Protein AF-X0GP36-F1 (afdb_monomer_lite)

pLDDT: mean 74.49, std 15.13, range [40.44, 97.31]

Structure (mmCIF, N/CA/C/O backbone):
data_AF-X0GP36-F1
#
_entry.id   AF-X0GP36-F1
#
loop_
_atom_site.group_PDB
_atom_site.id
_atom_site.type_symbol
_atom_site.label_atom_id
_atom_site.label_alt_id
_atom_site.label_comp_id
_atom_site.label_asym_id
_atom_site.label_entity_id
_atom_site.label_seq_id
_atom_site.pdbx_PDB_ins_code
_atom_site.Cartn_x
_atom_site.Cartn_y
_atom_site.Cartn_z
_atom_site.occupancy
_atom_site.B_iso_or_equiv
_atom_site.auth_seq_id
_atom_site.auth_comp_id
_atom_site.auth_asym_id
_atom_site.auth_atom_id
_atom_site.pdbx_PDB_model_num
ATOM 1 N N . MET A 1 1 ? 23.476 10.645 -42.202 1.00 55.62 1 MET A N 1
ATOM 2 C CA . MET A 1 1 ? 23.508 9.250 -41.703 1.00 55.62 1 MET A CA 1
ATOM 3 C C . MET A 1 1 ? 23.408 9.195 -40.172 1.00 55.62 1 MET A C 1
ATOM 5 O O . MET A 1 1 ? 24.171 8.481 -39.547 1.00 55.62 1 MET A O 1
ATOM 9 N N . SER A 1 2 ? 22.472 9.926 -39.549 1.00 62.16 2 SER A N 1
ATOM 10 C CA . SER A 1 2 ? 22.272 9.891 -38.081 1.00 62.16 2 SER A CA 1
ATOM 11 C C . SER A 1 2 ? 20.970 9.192 -37.661 1.00 62.16 2 SER A C 1
ATOM 13 O O . SER A 1 2 ? 20.810 8.873 -36.489 1.00 62.16 2 SER A O 1
ATOM 15 N N . GLY A 1 3 ? 20.049 8.953 -38.606 1.00 68.38 3 GLY A N 1
ATOM 16 C CA . GLY A 1 3 ? 18.761 8.293 -38.358 1.00 68.38 3 GLY A CA 1
ATOM 17 C C . GLY A 1 3 ? 18.914 6.814 -38.003 1.00 68.38 3 GLY A C 1
ATOM 18 O O . GLY A 1 3 ? 18.408 6.390 -36.971 1.00 68.38 3 GLY A O 1
ATOM 19 N N . ASP A 1 4 ? 19.715 6.069 -38.771 1.00 72.62 4 ASP A N 1
ATOM 20 C CA . ASP A 1 4 ? 19.922 4.627 -38.562 1.00 72.62 4 ASP A CA 1
ATOM 21 C C . ASP A 1 4 ? 20.445 4.306 -37.152 1.00 72.62 4 ASP A C 1
ATOM 23 O O . ASP A 1 4 ? 19.988 3.368 -36.503 1.00 72.62 4 ASP A O 1
ATOM 27 N N . SER A 1 5 ? 21.366 5.118 -36.620 1.00 80.50 5 SER A N 1
ATOM 28 C CA . SER A 1 5 ? 21.908 4.917 -35.271 1.00 80.50 5 SER A CA 1
ATOM 29 C C . SER A 1 5 ? 20.867 5.150 -34.173 1.00 80.50 5 SER A C 1
ATOM 31 O O . SER A 1 5 ? 20.859 4.426 -33.179 1.00 80.50 5 SER A O 1
ATOM 33 N N . ALA A 1 6 ? 19.976 6.131 -34.342 1.00 83.44 6 ALA A N 1
ATOM 34 C CA . ALA A 1 6 ? 18.916 6.409 -33.377 1.00 83.44 6 ALA A CA 1
ATOM 35 C C . ALA A 1 6 ? 17.857 5.293 -33.359 1.00 83.44 6 ALA A C 1
ATOM 37 O O . ALA A 1 6 ? 17.437 4.866 -32.282 1.00 83.44 6 ALA A O 1
ATOM 38 N N . GLU A 1 7 ? 17.477 4.770 -34.528 1.00 83.94 7 GLU A N 1
ATOM 39 C CA . GLU A 1 7 ? 16.531 3.652 -34.638 1.00 83.94 7 GLU A CA 1
ATOM 40 C C . GLU A 1 7 ? 17.108 2.343 -34.075 1.00 83.94 7 GLU A C 1
ATOM 42 O O . GLU A 1 7 ? 16.425 1.615 -33.346 1.00 83.94 7 GLU A O 1
ATOM 47 N N . HIS A 1 8 ? 18.398 2.077 -34.306 1.00 82.69 8 HIS A N 1
ATOM 48 C CA . HIS A 1 8 ? 19.090 0.942 -33.690 1.00 82.69 8 HIS A CA 1
ATOM 49 C C . HIS A 1 8 ? 19.114 1.029 -32.157 1.00 82.69 8 HIS A C 1
ATOM 51 O O . HIS A 1 8 ? 18.837 0.037 -31.483 1.00 82.69 8 HIS A O 1
ATOM 57 N N . ILE A 1 9 ? 19.375 2.210 -31.591 1.00 84.62 9 ILE A N 1
ATOM 58 C CA . ILE A 1 9 ? 19.347 2.417 -30.134 1.00 84.62 9 ILE A CA 1
ATOM 59 C C . ILE A 1 9 ? 17.924 2.242 -29.583 1.00 84.62 9 ILE A C 1
ATOM 61 O O . ILE A 1 9 ? 17.734 1.574 -28.564 1.00 84.62 9 ILE A O 1
ATOM 65 N N . ALA A 1 10 ? 16.916 2.791 -30.263 1.00 83.56 10 ALA A N 1
ATOM 66 C CA . ALA A 1 10 ? 15.520 2.680 -29.848 1.00 83.56 10 ALA A CA 1
ATOM 67 C C . ALA A 1 10 ? 15.019 1.226 -29.867 1.00 83.56 10 ALA A C 1
ATOM 69 O O . ALA A 1 10 ? 14.384 0.782 -28.908 1.00 83.56 10 ALA A O 1
ATOM 70 N N . SER A 1 11 ? 15.344 0.463 -30.916 1.00 82.19 11 SER A N 1
ATOM 71 C CA . SER A 1 11 ? 14.971 -0.956 -31.018 1.00 82.19 11 SER A CA 1
ATOM 72 C C . SER A 1 11 ? 15.628 -1.813 -29.929 1.00 82.19 11 SER A C 1
ATOM 74 O O . SER A 1 11 ? 14.955 -2.637 -29.305 1.00 82.19 11 SER A O 1
ATOM 76 N N . ALA A 1 12 ? 16.909 -1.564 -29.629 1.00 81.19 12 ALA A N 1
ATOM 77 C CA . ALA A 1 12 ? 17.635 -2.256 -28.568 1.00 81.19 12 ALA A CA 1
ATOM 78 C C . ALA A 1 12 ? 17.060 -1.953 -27.172 1.00 81.19 12 ALA A C 1
ATOM 80 O O . ALA A 1 12 ? 16.926 -2.857 -26.344 1.00 81.19 12 ALA A O 1
ATOM 81 N N . LEU A 1 13 ? 16.666 -0.700 -26.918 1.00 83.75 13 LEU A N 1
ATOM 82 C CA . LEU A 1 13 ? 16.023 -0.297 -25.665 1.00 83.75 13 LEU A CA 1
ATOM 83 C C . LEU A 1 13 ? 14.623 -0.888 -25.518 1.00 83.75 13 LEU A C 1
ATOM 85 O O . LEU A 1 13 ? 14.265 -1.296 -24.418 1.00 83.75 13 LEU A O 1
ATOM 89 N N . SER A 1 14 ? 13.841 -0.958 -26.597 1.00 81.94 14 SER A N 1
ATOM 90 C CA . SER A 1 14 ? 12.442 -1.398 -26.540 1.00 81.94 14 SER A CA 1
ATOM 91 C C . SER A 1 14 ? 12.307 -2.816 -25.971 1.00 81.94 14 SER A C 1
ATOM 93 O O . SER A 1 14 ? 11.510 -3.049 -25.063 1.00 81.94 14 SER A O 1
ATOM 95 N N . LEU A 1 15 ? 13.162 -3.747 -26.409 1.00 78.12 15 LEU A N 1
ATOM 96 C CA . LEU A 1 15 ? 13.125 -5.138 -25.943 1.00 78.12 15 LEU A CA 1
ATOM 97 C C . LEU A 1 15 ? 13.498 -5.278 -24.457 1.00 78.12 15 LEU A C 1
ATOM 99 O O . LEU A 1 15 ? 12.818 -5.984 -23.711 1.00 78.12 15 LEU A O 1
ATOM 103 N N . GLY A 1 16 ? 14.553 -4.591 -24.009 1.00 85.25 16 GLY A N 1
ATOM 104 C CA . GLY A 1 16 ? 15.012 -4.657 -22.617 1.00 85.25 16 GLY A CA 1
ATOM 105 C C . GLY A 1 16 ? 14.129 -3.866 -21.650 1.00 85.25 16 GLY A C 1
ATOM 106 O O . GLY A 1 16 ? 13.802 -4.347 -20.565 1.00 85.25 16 GLY A O 1
ATOM 107 N N . PHE A 1 17 ? 13.702 -2.668 -22.051 1.00 89.00 17 PHE A N 1
ATOM 108 C CA . PHE A 1 17 ? 12.886 -1.774 -21.233 1.00 89.00 17 PHE A CA 1
ATOM 109 C C . PHE A 1 17 ? 11.507 -2.366 -20.962 1.00 89.00 17 PHE A C 1
ATOM 111 O O . PHE A 1 17 ? 11.083 -2.412 -19.810 1.00 89.00 17 PHE A O 1
ATOM 118 N N . SER A 1 18 ? 10.824 -2.878 -21.990 1.00 89.38 18 SER A N 1
ATOM 119 C CA . SER A 1 18 ? 9.495 -3.461 -21.808 1.00 89.38 18 SER A CA 1
ATOM 120 C C . SER A 1 18 ? 9.535 -4.677 -20.884 1.00 89.38 18 SER A C 1
ATOM 122 O O . SER A 1 18 ? 8.718 -4.767 -19.969 1.00 89.38 18 SER A O 1
ATOM 124 N N . MET A 1 19 ? 10.507 -5.578 -21.057 1.00 91.75 19 MET A N 1
ATOM 125 C CA . MET A 1 19 ? 10.674 -6.720 -20.149 1.00 91.75 19 MET A CA 1
ATOM 126 C C . MET A 1 19 ? 11.053 -6.288 -18.730 1.00 91.75 19 MET A C 1
ATOM 128 O O . MET A 1 19 ? 10.530 -6.846 -17.766 1.00 91.75 19 MET A O 1
ATOM 132 N N . GLY A 1 20 ? 11.891 -5.258 -18.588 1.00 94.12 20 GLY A N 1
ATOM 133 C CA . GLY A 1 20 ? 12.225 -4.671 -17.291 1.00 94.12 20 GLY A CA 1
ATOM 134 C C . GLY A 1 20 ? 11.006 -4.087 -16.573 1.00 94.12 20 GLY A C 1
ATOM 135 O O . GLY A 1 20 ? 10.827 -4.328 -15.381 1.00 94.12 20 GLY A O 1
ATOM 136 N N . VAL A 1 21 ? 10.128 -3.383 -17.294 1.00 95.31 21 VAL A N 1
ATOM 137 C CA . VAL A 1 21 ? 8.876 -2.839 -16.743 1.00 95.31 21 VAL A CA 1
ATOM 138 C C . VAL A 1 21 ? 7.934 -3.961 -16.311 1.00 95.31 21 VAL A C 1
ATOM 140 O O . VAL A 1 21 ? 7.411 -3.913 -15.199 1.00 95.31 21 VAL A O 1
ATOM 143 N N . TRP A 1 22 ? 7.750 -4.995 -17.137 1.00 95.31 22 TRP A N 1
ATOM 144 C CA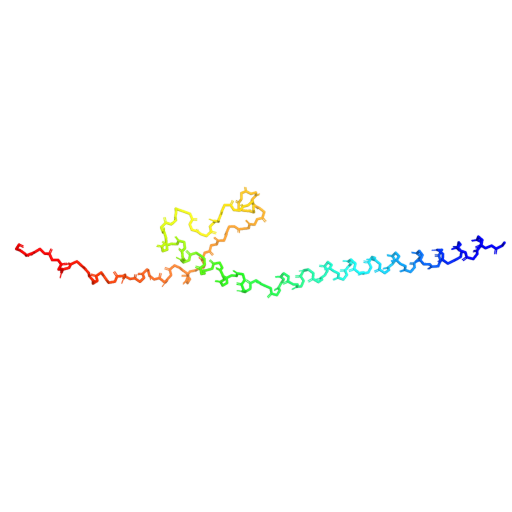 . TRP A 1 22 ? 6.908 -6.141 -16.773 1.00 95.31 22 TRP A CA 1
ATOM 145 C C . TRP A 1 22 ? 7.424 -6.868 -15.531 1.00 95.31 22 TRP A C 1
ATOM 147 O O . TRP A 1 22 ? 6.641 -7.178 -14.632 1.00 95.31 22 TRP A O 1
ATOM 157 N N . LEU A 1 23 ? 8.738 -7.080 -15.439 1.00 95.81 23 LEU A N 1
ATOM 158 C CA . LEU A 1 23 ? 9.356 -7.679 -14.260 1.00 95.81 23 LEU A CA 1
ATOM 159 C C . LEU A 1 23 ? 9.189 -6.794 -13.017 1.00 95.81 23 LEU A C 1
ATOM 161 O O . LEU A 1 23 ? 8.839 -7.298 -11.951 1.00 95.81 23 LEU A O 1
ATOM 165 N N . ALA A 1 24 ? 9.392 -5.480 -13.148 1.00 96.56 24 ALA A N 1
ATOM 166 C CA . ALA A 1 24 ? 9.214 -4.535 -12.050 1.00 96.56 24 ALA A CA 1
ATOM 167 C C . ALA A 1 24 ? 7.771 -4.535 -11.528 1.00 96.56 24 ALA A C 1
ATOM 169 O O . ALA A 1 24 ? 7.563 -4.577 -10.317 1.00 96.56 24 ALA A O 1
ATOM 170 N N . LEU A 1 25 ? 6.777 -4.552 -12.422 1.00 96.62 25 LEU A N 1
ATOM 171 C CA . LEU A 1 25 ? 5.365 -4.643 -12.045 1.00 96.62 25 LEU A CA 1
ATOM 172 C C . LEU A 1 25 ? 5.035 -5.977 -11.366 1.00 96.62 25 LEU A C 1
ATOM 174 O O . LEU A 1 25 ? 4.321 -5.981 -10.365 1.00 96.62 25 LEU A O 1
ATOM 178 N N . ALA A 1 26 ? 5.585 -7.092 -11.854 1.00 96.75 26 ALA A N 1
ATOM 179 C CA . ALA A 1 26 ? 5.393 -8.400 -11.232 1.00 96.75 26 ALA A CA 1
ATOM 180 C C . ALA A 1 26 ? 5.968 -8.440 -9.805 1.00 96.75 26 ALA A C 1
ATOM 182 O O . ALA A 1 26 ? 5.274 -8.831 -8.866 1.00 96.75 26 ALA A O 1
ATOM 183 N N . ILE A 1 27 ? 7.206 -7.969 -9.621 1.00 97.31 27 ILE A N 1
ATOM 184 C CA . ILE A 1 27 ? 7.840 -7.877 -8.297 1.00 97.31 27 ILE A CA 1
ATOM 185 C C . ILE A 1 27 ? 7.063 -6.915 -7.391 1.00 97.31 27 ILE A C 1
ATOM 187 O O . ILE A 1 27 ? 6.877 -7.205 -6.212 1.00 97.31 27 ILE A O 1
ATOM 191 N N . HIS A 1 28 ? 6.575 -5.794 -7.926 1.00 96.44 28 HIS A N 1
ATOM 192 C CA . HIS A 1 28 ? 5.786 -4.828 -7.166 1.00 96.44 28 HIS A CA 1
ATOM 193 C C . HIS A 1 28 ? 4.465 -5.426 -6.669 1.00 96.44 28 HIS A C 1
ATOM 195 O O . HIS A 1 28 ? 4.138 -5.275 -5.493 1.00 96.44 28 HIS A O 1
ATOM 201 N N . ALA A 1 29 ? 3.743 -6.155 -7.525 1.00 95.75 29 ALA A N 1
ATOM 202 C CA . ALA A 1 29 ? 2.504 -6.832 -7.146 1.00 95.75 29 ALA A CA 1
ATOM 203 C C . ALA A 1 29 ? 2.740 -7.871 -6.037 1.00 95.75 29 ALA A C 1
ATOM 205 O O . ALA A 1 29 ? 2.017 -7.886 -5.042 1.00 95.75 29 ALA A O 1
ATOM 206 N N . ILE A 1 30 ? 3.803 -8.675 -6.155 1.00 94.81 30 ILE A N 1
ATOM 207 C CA . ILE A 1 30 ? 4.208 -9.623 -5.104 1.00 94.81 30 ILE A CA 1
ATOM 208 C C . ILE A 1 30 ? 4.571 -8.872 -3.814 1.00 94.81 30 ILE A C 1
ATOM 210 O O . ILE A 1 30 ? 4.177 -9.278 -2.722 1.00 94.81 30 ILE A O 1
ATOM 214 N N . GLY A 1 31 ? 5.293 -7.756 -3.928 1.00 93.94 31 GLY A N 1
ATOM 215 C CA . GLY A 1 31 ? 5.672 -6.916 -2.795 1.00 93.94 31 GLY A CA 1
ATOM 216 C C . GLY A 1 31 ? 4.469 -6.352 -2.038 1.00 93.94 31 GLY A C 1
ATOM 217 O O . GLY A 1 31 ? 4.486 -6.348 -0.809 1.00 93.94 31 GLY A O 1
ATOM 218 N N . ILE A 1 32 ? 3.414 -5.931 -2.746 1.00 93.62 32 ILE A N 1
ATOM 219 C CA . ILE A 1 32 ? 2.157 -5.471 -2.134 1.00 93.62 32 ILE A CA 1
ATOM 220 C C . ILE A 1 32 ? 1.519 -6.596 -1.316 1.00 93.62 32 ILE A C 1
ATOM 22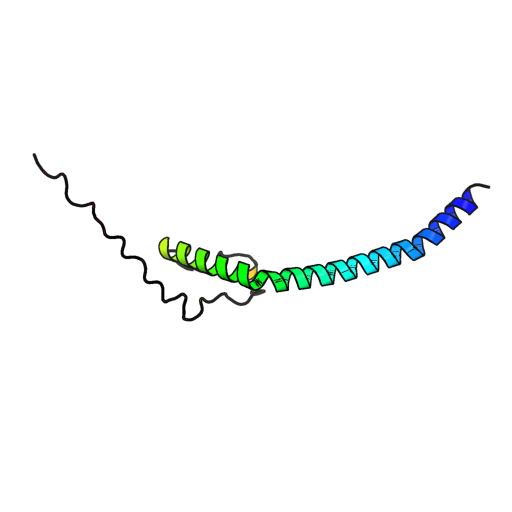2 O O . ILE A 1 32 ? 1.160 -6.377 -0.160 1.00 93.62 32 ILE A O 1
ATOM 226 N N . GLU A 1 33 ? 1.420 -7.796 -1.885 1.00 90.00 33 GLU A N 1
ATOM 227 C CA . GLU A 1 33 ? 0.802 -8.939 -1.208 1.00 90.00 33 GLU A CA 1
ATOM 228 C C . GLU A 1 33 ? 1.571 -9.323 0.063 1.00 90.00 33 GLU A C 1
ATOM 230 O O . GLU A 1 33 ? 0.996 -9.472 1.143 1.00 90.00 33 GLU A O 1
ATOM 235 N N . VAL A 1 34 ? 2.903 -9.387 -0.030 1.00 89.19 34 VAL A N 1
ATOM 236 C CA . VAL A 1 34 ? 3.770 -9.654 1.127 1.00 89.19 34 VAL A CA 1
ATOM 237 C C . VAL A 1 34 ? 3.639 -8.551 2.182 1.00 89.19 34 VAL A C 1
ATOM 239 O O . VAL A 1 34 ? 3.553 -8.843 3.376 1.00 89.19 34 VAL A O 1
ATOM 242 N N . TYR A 1 35 ? 3.581 -7.284 1.770 1.00 88.00 35 TYR A N 1
ATOM 243 C CA . TYR A 1 35 ? 3.416 -6.151 2.681 1.00 88.00 35 TYR A CA 1
ATOM 244 C C . TYR A 1 35 ? 2.082 -6.205 3.442 1.00 88.00 35 TYR A C 1
ATOM 246 O O . TYR A 1 35 ? 2.042 -5.998 4.663 1.00 88.00 35 TYR A O 1
ATOM 254 N N . LEU A 1 36 ? 0.993 -6.541 2.745 1.00 85.50 36 LEU A N 1
ATOM 255 C CA . LEU A 1 36 ? -0.325 -6.716 3.356 1.00 85.50 36 LEU A CA 1
ATOM 256 C C . LEU A 1 36 ? -0.338 -7.904 4.326 1.00 85.50 36 LEU A C 1
ATOM 258 O O . LEU A 1 36 ? -0.851 -7.770 5.441 1.00 85.50 36 LEU A O 1
ATOM 262 N N . HIS A 1 37 ? 0.307 -9.016 3.967 1.00 81.75 37 HIS A N 1
ATOM 263 C CA . HIS A 1 37 ? 0.426 -10.201 4.822 1.00 81.75 37 HIS A CA 1
ATOM 264 C C . HIS A 1 37 ? 1.266 -9.997 6.086 1.00 81.75 37 HIS A C 1
ATOM 266 O O . HIS A 1 37 ? 1.026 -10.674 7.086 1.00 81.75 37 HIS A O 1
ATOM 272 N N . LEU A 1 38 ? 2.210 -9.055 6.093 1.00 82.69 38 LEU A N 1
ATOM 273 C CA . LEU A 1 38 ? 3.004 -8.731 7.286 1.00 82.69 38 LEU A CA 1
ATOM 274 C C . LEU A 1 38 ? 2.293 -7.762 8.247 1.00 82.69 38 LEU A C 1
ATOM 276 O O . LEU A 1 38 ? 2.652 -7.672 9.422 1.00 82.69 38 LEU A O 1
ATOM 280 N N . THR A 1 39 ? 1.238 -7.081 7.791 1.00 83.06 39 THR A N 1
ATOM 281 C CA . THR A 1 39 ? 0.526 -6.052 8.568 1.00 83.06 39 THR A CA 1
ATOM 282 C C . THR A 1 39 ? -0.739 -6.509 9.348 1.00 83.06 39 THR A C 1
ATOM 284 O O . THR A 1 39 ? -1.303 -5.683 10.079 1.00 83.06 39 THR A O 1
ATOM 287 N N . PRO A 1 40 ? -1.234 -7.771 9.325 1.00 74.75 40 PRO A N 1
ATOM 288 C CA . PRO A 1 40 ? -2.547 -8.085 9.897 1.00 74.75 40 PRO A CA 1
ATOM 289 C C . PRO A 1 40 ? -2.571 -7.948 11.426 1.00 74.75 40 PRO A C 1
ATOM 291 O O . PRO A 1 40 ? -3.549 -7.454 11.986 1.00 74.75 40 PRO A O 1
ATOM 294 N N . ALA A 1 41 ? -1.474 -8.288 12.111 1.00 76.44 41 ALA A N 1
ATOM 295 C CA . ALA A 1 41 ? -1.386 -8.187 13.569 1.00 76.44 41 ALA A CA 1
ATOM 296 C C . ALA A 1 41 ? -1.424 -6.729 14.070 1.00 76.44 41 ALA A C 1
ATOM 298 O O . ALA A 1 41 ? -2.080 -6.421 15.071 1.00 76.44 41 ALA A O 1
ATOM 299 N N . ALA A 1 42 ? -0.752 -5.815 13.363 1.00 79.19 42 ALA A N 1
ATOM 300 C CA . ALA A 1 42 ? -0.741 -4.396 13.708 1.00 79.19 42 ALA A CA 1
ATOM 301 C C . ALA A 1 42 ? -2.120 -3.756 13.482 1.00 79.19 42 ALA A C 1
ATOM 303 O O . ALA A 1 42 ? -2.621 -3.036 14.354 1.00 79.19 42 ALA A O 1
ATOM 304 N N . THR A 1 43 ? -2.760 -4.077 12.353 1.00 80.00 43 THR A N 1
ATOM 305 C CA . THR A 1 43 ? -4.121 -3.624 12.034 1.00 80.00 43 THR A CA 1
ATOM 306 C C . THR A 1 43 ? -5.128 -4.107 13.076 1.00 80.00 43 THR A C 1
ATOM 308 O O . THR A 1 43 ? -5.922 -3.308 13.577 1.00 80.00 43 THR A O 1
ATOM 311 N N . GLU A 1 44 ? -5.061 -5.380 13.471 1.00 82.25 44 GLU A N 1
ATOM 312 C CA 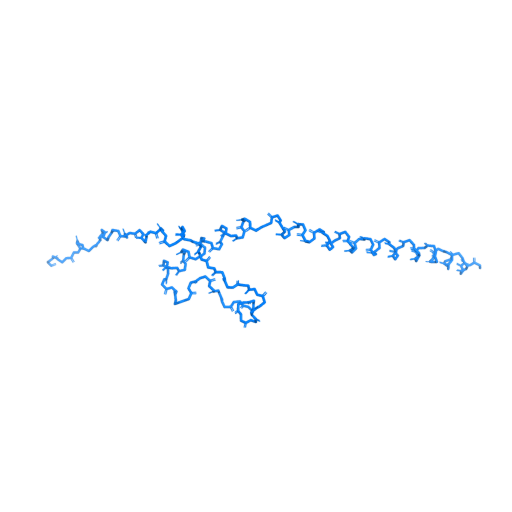. GLU A 1 44 ? -5.964 -5.959 14.470 1.00 82.25 44 GLU A CA 1
ATOM 313 C C . GLU A 1 44 ? -5.815 -5.288 15.846 1.00 82.25 44 GLU A C 1
ATOM 315 O O . GLU A 1 44 ? -6.808 -4.924 16.483 1.00 82.25 44 GLU A O 1
ATOM 320 N N . ARG A 1 45 ? -4.577 -5.023 16.286 1.00 82.38 45 ARG A N 1
ATOM 321 C CA . ARG A 1 45 ? -4.318 -4.291 17.537 1.00 82.38 45 ARG A CA 1
ATOM 322 C C . ARG A 1 45 ? -4.947 -2.895 17.523 1.00 82.38 45 ARG A C 1
ATOM 324 O O . ARG A 1 45 ? -5.587 -2.499 18.499 1.00 82.38 45 ARG A O 1
ATOM 331 N N . LEU A 1 46 ? -4.764 -2.138 16.440 1.00 82.31 46 LEU A N 1
ATOM 332 C CA . LEU A 1 46 ? -5.305 -0.780 16.328 1.00 82.31 46 LEU A CA 1
ATOM 333 C C . LEU A 1 46 ? -6.836 -0.775 16.249 1.00 82.31 46 LEU A C 1
ATOM 335 O O . LEU A 1 46 ? -7.467 0.086 16.869 1.00 82.31 46 LEU A O 1
ATOM 339 N N . ARG A 1 47 ? -7.442 -1.756 15.566 1.00 83.06 47 ARG A N 1
ATOM 340 C CA . ARG A 1 47 ? -8.905 -1.922 15.525 1.00 83.06 47 ARG A CA 1
ATOM 341 C C . ARG A 1 47 ? -9.490 -2.174 16.913 1.00 83.06 47 ARG A C 1
ATOM 343 O O . ARG A 1 47 ? -10.460 -1.509 17.271 1.00 83.06 47 ARG A O 1
ATOM 350 N N . ARG A 1 48 ? -8.855 -3.014 17.742 1.00 84.50 48 ARG A N 1
ATOM 351 C CA . ARG A 1 48 ? -9.271 -3.230 19.146 1.00 84.50 48 ARG A CA 1
ATOM 352 C C . ARG A 1 48 ? -9.226 -1.950 19.979 1.00 84.50 48 ARG A C 1
ATOM 354 O O . ARG A 1 48 ? -10.185 -1.646 20.684 1.00 84.50 48 ARG A O 1
ATOM 361 N N . ILE A 1 49 ? -8.148 -1.172 19.861 1.00 85.44 49 ILE A N 1
ATOM 362 C CA . ILE A 1 49 ? -8.004 0.104 20.583 1.00 85.44 49 ILE A CA 1
ATOM 363 C C . ILE A 1 49 ? -9.057 1.118 20.111 1.00 85.44 49 ILE A C 1
ATOM 365 O O . ILE A 1 49 ? -9.665 1.811 20.928 1.00 85.44 49 ILE A O 1
ATOM 369 N N . SER A 1 50 ? -9.293 1.210 18.800 1.00 84.62 50 SER A N 1
ATOM 370 C CA . SER A 1 50 ? -10.325 2.087 18.238 1.00 84.62 50 SER A CA 1
ATOM 371 C C . SER A 1 50 ? -11.719 1.695 18.732 1.00 84.62 50 SER A C 1
ATOM 373 O O . SER A 1 50 ? -12.461 2.558 19.204 1.00 84.62 50 SER A O 1
ATOM 375 N N . TYR A 1 51 ? -12.036 0.395 18.722 1.00 84.94 51 TYR A N 1
ATOM 376 C CA . TYR A 1 51 ? -13.291 -0.152 19.235 1.00 84.94 51 TYR A CA 1
ATOM 377 C C . TYR A 1 51 ? -13.513 0.209 20.707 1.00 84.94 51 TYR A C 1
ATOM 379 O O . TYR A 1 51 ? -14.565 0.741 21.057 1.00 84.94 51 TYR A O 1
ATOM 387 N N . GLN A 1 52 ? -12.503 0.015 21.560 1.00 84.19 52 GLN A N 1
ATOM 388 C CA . GLN A 1 52 ? -12.582 0.389 22.973 1.00 84.19 52 GLN A CA 1
ATOM 389 C C . GLN A 1 52 ? -12.883 1.886 23.147 1.00 84.19 52 GLN A C 1
ATOM 391 O O . GLN A 1 52 ? -13.838 2.251 23.830 1.00 84.19 52 GLN A O 1
ATOM 396 N N . ARG A 1 53 ? -12.142 2.761 22.458 1.00 84.06 53 ARG A N 1
ATOM 397 C CA . ARG A 1 53 ? -12.348 4.219 22.536 1.00 84.06 53 ARG A CA 1
ATOM 398 C C . ARG A 1 53 ? -13.688 4.680 21.959 1.00 84.06 53 ARG A C 1
ATOM 400 O O . ARG A 1 53 ? -14.156 5.769 22.289 1.00 84.06 53 ARG A O 1
ATOM 407 N N . GLN A 1 54 ? -14.268 3.931 21.024 1.00 84.50 54 GLN A N 1
ATOM 408 C CA . GLN A 1 54 ? -15.599 4.211 20.480 1.00 84.50 54 GLN A CA 1
ATOM 409 C C . GLN A 1 54 ? -16.693 3.805 21.473 1.00 84.50 54 GLN A C 1
ATOM 411 O O . GLN A 1 54 ? -17.648 4.563 21.646 1.00 84.50 54 GLN A O 1
ATOM 416 N N . GLN A 1 55 ? -16.522 2.677 22.173 1.00 82.44 55 GLN A N 1
ATOM 417 C CA . GLN A 1 55 ? -17.411 2.271 23.267 1.00 82.44 55 GLN A CA 1
ATOM 418 C C . GLN A 1 55 ? -17.370 3.271 24.430 1.00 82.44 55 GLN A C 1
ATOM 420 O O . GLN A 1 55 ? -18.420 3.701 24.898 1.00 82.44 55 GLN A O 1
ATOM 425 N N . GLU A 1 56 ? -16.177 3.718 24.836 1.00 81.38 56 GLU A N 1
ATOM 426 C CA . GLU A 1 56 ? -16.000 4.745 25.881 1.00 81.38 56 GLU A CA 1
ATOM 427 C C . GLU A 1 56 ? -16.664 6.083 25.517 1.00 81.38 56 GLU A C 1
ATOM 429 O O . GLU A 1 56 ? -17.085 6.832 26.395 1.00 81.38 56 GLU A O 1
ATOM 434 N N . ARG A 1 57 ? -16.795 6.378 24.217 1.00 83.31 57 ARG A N 1
ATOM 435 C CA . ARG A 1 57 ? -17.471 7.576 23.697 1.00 83.31 57 ARG A CA 1
ATOM 436 C C . ARG A 1 57 ? -18.963 7.378 23.410 1.00 83.31 57 ARG A C 1
ATOM 438 O O . ARG A 1 57 ? -19.601 8.307 22.924 1.00 83.31 57 ARG A O 1
ATOM 445 N N . GLY A 1 58 ? -19.524 6.199 23.689 1.00 81.69 58 GLY A N 1
ATOM 446 C CA . GLY A 1 58 ? -20.954 5.924 23.517 1.00 81.69 58 GLY A CA 1
ATOM 447 C C . GLY A 1 58 ? -21.424 5.889 22.059 1.00 81.69 58 GLY A C 1
ATOM 448 O O . GLY A 1 58 ? -22.578 6.210 21.774 1.00 81.69 58 GLY A O 1
ATOM 449 N N . PHE A 1 59 ? -20.548 5.532 21.112 1.00 78.19 59 PHE A N 1
ATOM 450 C CA . PHE A 1 59 ? -20.940 5.409 19.705 1.00 78.19 59 PHE A CA 1
ATOM 451 C C . PHE A 1 59 ? -22.015 4.328 19.521 1.00 78.19 59 PHE A C 1
ATOM 453 O O . PHE A 1 59 ? -21.881 3.222 20.035 1.00 78.19 59 PHE A O 1
ATOM 460 N N . LYS A 1 60 ? -23.052 4.626 18.722 1.00 74.88 60 LYS A N 1
ATOM 461 C CA . LYS A 1 60 ? -24.160 3.692 18.430 1.00 74.88 60 LYS A CA 1
ATOM 462 C C . LYS A 1 60 ? -23.707 2.426 17.687 1.00 74.88 60 LYS A C 1
ATOM 464 O O . LYS A 1 60 ? -24.292 1.373 17.886 1.00 74.88 60 LYS A O 1
ATOM 469 N N . ASN A 1 61 ? -22.673 2.537 16.846 1.00 72.56 61 ASN A N 1
ATOM 470 C CA . ASN A 1 61 ? -22.104 1.439 16.058 1.00 72.56 61 ASN A CA 1
ATOM 471 C C . ASN A 1 61 ? -20.569 1.407 16.210 1.00 72.56 61 ASN A C 1
ATOM 473 O O . ASN A 1 61 ? -19.859 1.890 15.327 1.00 72.56 61 ASN A O 1
ATOM 477 N N . PRO A 1 62 ? -20.031 0.891 17.326 1.00 72.88 62 PRO A N 1
ATOM 478 C CA . PRO A 1 62 ? -18.589 0.766 17.515 1.00 72.88 62 PRO A CA 1
ATOM 479 C C . PRO A 1 62 ? -18.016 -0.323 16.592 1.00 72.88 62 PRO A C 1
ATOM 481 O O . PRO A 1 62 ? -18.665 -1.329 16.310 1.00 72.88 62 PRO A O 1
ATOM 484 N N . GLY A 1 63 ? -16.794 -0.124 16.101 1.00 71.81 63 GLY A N 1
ATOM 485 C CA . GLY A 1 63 ? -16.098 -1.046 15.196 1.00 71.81 63 GLY A CA 1
ATOM 486 C C . GLY A 1 63 ? -16.387 -0.834 13.707 1.00 71.81 63 GLY A C 1
ATOM 487 O O . GLY A 1 63 ? -15.667 -1.389 12.886 1.00 71.81 63 GLY A O 1
ATOM 488 N N . SER A 1 64 ? -17.368 0.003 13.354 1.00 70.56 64 SER A N 1
ATOM 489 C CA . SER A 1 64 ? -17.605 0.468 11.983 1.00 70.56 64 SER A CA 1
ATOM 490 C C . SER A 1 64 ? -17.445 1.981 11.935 1.00 70.56 64 SER A C 1
ATOM 492 O O . SER A 1 64 ? -18.110 2.706 12.676 1.00 70.56 64 SER A O 1
ATOM 494 N N . SER A 1 65 ? -16.559 2.479 11.072 1.00 65.44 65 SER A N 1
ATOM 495 C CA . SER A 1 65 ? -16.395 3.927 10.877 1.00 65.44 65 SER A CA 1
ATOM 496 C C . SER A 1 65 ? -17.204 4.454 9.689 1.00 65.44 65 SER A C 1
ATOM 498 O O . SER A 1 65 ? -16.993 5.590 9.270 1.00 65.44 65 SER A O 1
ATOM 500 N N . GLY A 1 66 ? -18.101 3.638 9.119 1.00 65.31 66 GLY A N 1
ATOM 501 C CA . GLY A 1 66 ? -18.888 4.006 7.941 1.00 65.31 66 GLY A CA 1
ATOM 502 C C . GLY A 1 66 ? -18.045 4.216 6.679 1.00 65.31 66 GLY A C 1
ATOM 503 O O . GLY A 1 66 ? -18.466 4.968 5.798 1.00 65.31 66 GLY A O 1
ATOM 504 N N . LEU A 1 67 ? -16.865 3.586 6.613 1.00 66.69 67 LEU A N 1
ATOM 505 C CA . LEU A 1 67 ? -16.000 3.585 5.434 1.00 66.69 67 LEU A CA 1
ATOM 506 C C . LEU A 1 67 ? -16.702 2.919 4.247 1.00 66.69 67 LEU A C 1
ATOM 508 O O . LEU A 1 67 ? -17.623 2.119 4.406 1.00 66.69 67 LEU A O 1
ATOM 512 N N . THR A 1 68 ? -16.256 3.251 3.039 1.00 63.25 68 THR A N 1
ATOM 513 C CA . THR A 1 68 ? -16.787 2.672 1.797 1.00 63.25 68 THR A CA 1
ATOM 514 C C . THR A 1 68 ? -16.692 1.149 1.789 1.00 63.25 68 THR A C 1
ATOM 516 O O . THR A 1 68 ? -17.634 0.500 1.345 1.00 63.25 68 THR A O 1
ATOM 519 N N . SER A 1 69 ? -15.633 0.584 2.371 1.00 65.50 69 SER A N 1
ATOM 520 C CA . SER A 1 69 ? -15.466 -0.859 2.567 1.00 65.50 69 SER A CA 1
ATOM 521 C C . SER A 1 69 ? -16.581 -1.490 3.416 1.00 65.50 69 SER A C 1
ATOM 523 O O . SER A 1 69 ? -17.078 -2.552 3.061 1.00 65.50 69 SER A O 1
ATOM 525 N N . ASP A 1 70 ? -17.046 -0.811 4.473 1.00 69.88 70 ASP A N 1
ATOM 526 C CA . ASP A 1 70 ? -18.166 -1.272 5.313 1.00 69.88 70 ASP A CA 1
ATOM 527 C C . ASP A 1 70 ? -19.528 -1.144 4.601 1.00 69.88 70 ASP A C 1
ATOM 529 O O . ASP A 1 70 ? -20.466 -1.871 4.926 1.00 69.88 70 ASP A O 1
ATOM 533 N N . ARG A 1 71 ? -19.667 -0.200 3.657 1.00 68.44 71 ARG A N 1
ATOM 534 C CA . ARG A 1 71 ? -20.924 0.042 2.920 1.00 68.44 71 ARG A CA 1
ATOM 535 C C . ARG A 1 71 ? -21.088 -0.850 1.699 1.00 68.44 71 ARG A C 1
ATOM 537 O O . ARG A 1 71 ? -22.205 -1.256 1.402 1.00 68.44 71 ARG A O 1
ATOM 544 N N . LEU A 1 72 ? -19.997 -1.095 0.979 1.00 72.00 72 LEU A N 1
ATOM 545 C CA . LEU A 1 72 ? -19.987 -1.907 -0.237 1.00 72.00 72 LEU A CA 1
ATOM 546 C C . LEU A 1 72 ? -19.812 -3.401 0.060 1.00 72.00 72 LEU A C 1
ATOM 548 O O . LEU A 1 72 ? -19.974 -4.210 -0.844 1.00 72.00 72 LEU A O 1
ATOM 552 N N . GLY A 1 73 ? -19.517 -3.771 1.313 1.00 69.06 73 GLY A N 1
ATOM 553 C CA . GLY A 1 73 ? -19.393 -5.170 1.728 1.00 69.06 73 GLY A CA 1
ATOM 554 C C . GLY A 1 73 ? -18.157 -5.874 1.166 1.00 69.06 73 GLY A C 1
ATOM 555 O O . GLY A 1 73 ? -18.104 -7.096 1.167 1.00 69.06 73 GLY A O 1
ATOM 556 N N . ASP A 1 74 ? -17.171 -5.107 0.701 1.00 75.94 74 ASP A N 1
ATOM 557 C CA . ASP A 1 74 ? -15.907 -5.612 0.148 1.00 75.94 74 ASP A CA 1
ATOM 558 C C . ASP A 1 74 ? -15.016 -6.255 1.229 1.00 75.94 74 ASP A C 1
ATOM 560 O O . ASP A 1 74 ? -14.121 -7.046 0.951 1.00 75.94 74 ASP A O 1
ATOM 564 N N . ALA A 1 75 ? -15.281 -5.942 2.500 1.00 71.75 75 ALA A N 1
ATOM 565 C CA . ALA A 1 75 ? -14.572 -6.510 3.636 1.00 71.75 75 ALA A CA 1
ATOM 566 C C . ALA A 1 75 ? -15.534 -7.140 4.650 1.00 71.75 75 ALA A C 1
ATOM 568 O O . ALA A 1 75 ? -16.589 -6.584 4.964 1.00 71.75 75 ALA A O 1
ATOM 569 N N . GLU A 1 76 ? -15.122 -8.276 5.222 1.00 72.75 76 GLU A N 1
ATOM 570 C CA . GLU A 1 76 ? -15.824 -8.935 6.327 1.00 72.75 76 GLU A CA 1
ATOM 571 C C . GLU A 1 76 ? -15.984 -7.968 7.510 1.00 72.75 76 GLU A C 1
ATOM 573 O O . GLU A 1 76 ? -15.043 -7.267 7.913 1.00 72.75 76 GLU A O 1
ATOM 578 N N . ARG A 1 77 ? -17.184 -7.943 8.102 1.00 73.81 77 ARG A N 1
ATOM 579 C CA . ARG A 1 77 ? -17.473 -7.048 9.224 1.00 73.81 77 ARG A CA 1
ATOM 580 C C . ARG A 1 77 ? -16.625 -7.443 10.427 1.00 73.81 77 ARG A C 1
ATOM 582 O O . ARG A 1 77 ? -16.783 -8.523 10.992 1.00 73.81 77 ARG A O 1
ATOM 589 N N . TRP A 1 78 ? -15.765 -6.528 10.863 1.00 77.06 78 TRP A N 1
ATOM 590 C CA . TRP A 1 78 ? -14.877 -6.766 11.995 1.00 77.06 78 TRP A CA 1
ATOM 591 C C . TRP A 1 78 ? -15.677 -7.012 13.283 1.00 77.06 78 TRP A C 1
ATOM 593 O O . TRP A 1 78 ? -16.523 -6.198 13.667 1.00 77.06 78 TRP A O 1
ATOM 603 N N . ARG A 1 79 ? -15.407 -8.137 13.956 1.00 75.19 79 ARG A N 1
ATOM 604 C CA . ARG A 1 79 ? -15.998 -8.491 15.250 1.00 75.19 79 ARG A CA 1
ATOM 605 C C . ARG A 1 79 ? -14.893 -8.694 16.287 1.00 75.19 79 ARG A C 1
ATOM 607 O O . ARG A 1 79 ? -13.960 -9.452 16.022 1.00 75.19 79 ARG A O 1
ATOM 614 N N . PRO A 1 80 ? -14.993 -8.075 17.474 1.00 70.38 80 PRO A N 1
ATOM 615 C CA . PRO A 1 80 ? -14.085 -8.379 18.568 1.00 70.38 80 PRO A CA 1
ATOM 616 C C . PRO A 1 80 ? -14.227 -9.861 18.948 1.00 70.38 80 PRO A C 1
ATOM 618 O O . PRO A 1 80 ? -15.323 -10.309 19.276 1.00 70.38 80 PRO A O 1
ATOM 621 N N . GLY A 1 81 ? -13.134 -10.629 18.916 1.00 67.50 81 GLY A N 1
ATOM 622 C CA . GLY A 1 81 ? -13.128 -11.992 19.463 1.00 67.50 81 GLY A CA 1
ATOM 623 C C . GLY A 1 81 ? -13.460 -11.994 20.963 1.00 67.50 81 GLY A C 1
ATOM 624 O O . GLY A 1 81 ? -13.360 -10.955 21.618 1.00 67.50 81 GLY A O 1
ATOM 625 N N . ASN A 1 82 ? -13.813 -13.155 21.528 1.00 59.72 82 ASN A N 1
ATOM 626 C CA . ASN A 1 82 ? -14.352 -13.317 22.894 1.00 59.72 82 ASN A CA 1
ATOM 627 C C . ASN A 1 82 ? -13.537 -12.641 24.027 1.00 59.72 82 ASN A C 1
ATOM 629 O O . ASN A 1 82 ? -14.068 -12.428 25.111 1.00 59.72 82 ASN A O 1
ATOM 633 N N . GLY A 1 83 ? -12.274 -12.263 23.793 1.00 54.41 83 GLY A N 1
ATOM 634 C CA . GLY A 1 83 ? -11.440 -11.505 24.736 1.00 54.41 83 GLY A CA 1
ATOM 635 C C . GLY A 1 83 ? -11.612 -9.976 24.726 1.00 54.41 83 GLY A C 1
ATOM 636 O O . GLY A 1 83 ? -11.146 -9.320 25.649 1.00 54.41 83 GLY A O 1
ATOM 637 N N . ALA A 1 84 ? -12.267 -9.377 23.726 1.00 51.84 84 ALA A N 1
ATOM 638 C CA . ALA A 1 84 ? -12.450 -7.919 23.643 1.00 51.84 84 ALA A CA 1
ATOM 639 C C . ALA A 1 84 ? -13.763 -7.422 24.283 1.00 51.84 84 ALA A C 1
ATOM 641 O O . ALA A 1 84 ? -13.860 -6.250 24.638 1.00 51.84 84 ALA A O 1
ATOM 642 N N . ALA A 1 85 ? -14.730 -8.316 24.523 1.00 52.59 85 ALA A N 1
ATOM 643 C CA . ALA A 1 85 ? -15.877 -8.048 25.399 1.00 52.59 85 ALA A CA 1
ATOM 644 C C . ALA A 1 85 ? -15.502 -8.065 26.899 1.00 52.59 85 ALA A C 1
ATOM 646 O O . ALA A 1 85 ? -16.303 -7.672 27.741 1.00 52.59 85 ALA A O 1
ATOM 647 N N . ALA A 1 86 ? -14.288 -8.518 27.236 1.00 48.91 86 ALA A N 1
ATOM 648 C CA . ALA A 1 86 ? -13.854 -8.784 28.605 1.00 48.91 86 ALA A CA 1
ATOM 649 C C . ALA A 1 86 ? -13.072 -7.639 29.274 1.00 48.91 86 ALA A C 1
ATOM 651 O O . ALA A 1 86 ? -12.593 -7.829 30.389 1.00 48.91 86 ALA A O 1
ATOM 652 N N . TYR A 1 87 ? -12.936 -6.460 28.651 1.00 46.66 87 TYR A N 1
ATOM 653 C CA . TYR A 1 87 ? -12.486 -5.279 29.394 1.00 46.66 87 TYR A CA 1
ATOM 654 C C . TYR A 1 87 ? -13.723 -4.540 29.910 1.00 46.66 87 TYR A C 1
ATOM 656 O O . TYR A 1 87 ? -14.366 -3.827 29.132 1.00 46.66 87 TYR A O 1
ATOM 664 N N . PRO A 1 88 ? -14.123 -4.740 31.182 1.00 52.22 88 PRO A N 1
ATOM 665 C CA . PRO A 1 88 ? -15.228 -3.982 31.735 1.00 52.22 88 PRO A CA 1
ATOM 666 C C . PRO A 1 88 ? -14.881 -2.493 31.635 1.00 52.22 88 PRO A C 1
ATOM 668 O O . PRO A 1 88 ? -13.722 -2.129 31.862 1.00 52.22 88 PRO A O 1
ATOM 671 N N . PRO A 1 89 ? -15.850 -1.619 31.306 1.00 52.88 89 PRO A N 1
ATOM 672 C CA . PRO A 1 89 ? -15.620 -0.186 31.378 1.00 52.88 89 PRO A CA 1
ATOM 673 C C . PRO A 1 89 ? -15.099 0.109 32.783 1.00 52.88 89 PRO A C 1
ATOM 675 O O . PRO A 1 89 ? -15.751 -0.241 33.773 1.00 52.88 89 PRO A O 1
ATOM 678 N N . THR A 1 90 ? -13.897 0.683 32.879 1.00 55.03 90 THR A N 1
ATOM 679 C CA . THR A 1 90 ? -13.354 1.102 34.167 1.00 55.03 90 THR A CA 1
ATOM 680 C C . THR A 1 90 ? -14.395 2.029 34.773 1.00 55.03 90 THR A C 1
ATOM 682 O O . THR A 1 90 ? -14.743 3.063 34.202 1.00 55.03 90 THR A O 1
ATOM 685 N N . LYS A 1 91 ? -15.003 1.602 35.887 1.00 48.53 91 LYS A N 1
ATOM 686 C CA . LYS A 1 91 ? -15.949 2.435 36.623 1.00 48.53 91 LYS A CA 1
ATOM 687 C C . LYS A 1 91 ? -15.176 3.685 37.010 1.00 48.53 91 LYS A C 1
ATOM 689 O O . LYS A 1 91 ? -14.362 3.643 37.929 1.00 48.53 91 LYS A O 1
ATOM 694 N N . ARG A 1 92 ? -15.386 4.777 36.273 1.00 47.66 92 ARG A N 1
ATOM 695 C CA 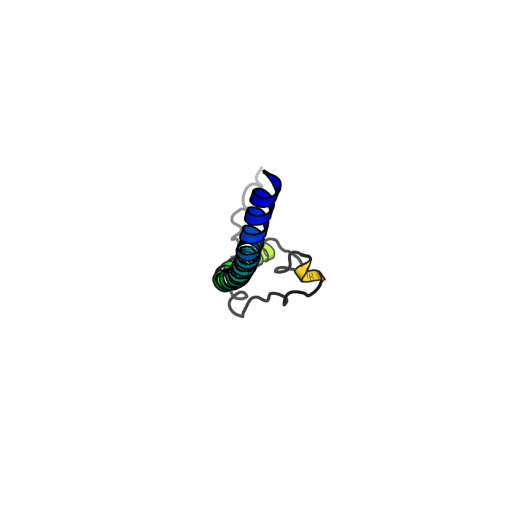. ARG A 1 92 ? -14.834 6.086 36.601 1.00 47.66 92 ARG A CA 1
ATOM 696 C C . ARG A 1 92 ? -15.406 6.429 37.970 1.00 47.66 92 ARG A C 1
ATOM 698 O O . ARG A 1 92 ? -16.587 6.748 38.087 1.00 47.66 92 ARG A O 1
ATOM 705 N N . HIS A 1 93 ? -14.606 6.237 39.014 1.00 45.88 93 HIS A N 1
ATOM 706 C CA . HIS A 1 93 ? -14.998 6.554 40.375 1.00 45.88 93 HIS A CA 1
ATOM 707 C C . HIS A 1 93 ? -15.230 8.066 40.407 1.00 45.88 93 HIS A C 1
ATOM 709 O O . HIS A 1 93 ? -14.307 8.850 40.189 1.00 45.88 93 HIS A O 1
ATOM 715 N N . ASN A 1 94 ? -16.493 8.471 40.538 1.00 52.97 94 ASN A N 1
ATOM 716 C CA . ASN A 1 94 ? -16.891 9.869 40.573 1.00 52.97 94 ASN A CA 1
ATOM 717 C C . ASN A 1 94 ? -16.528 10.452 41.946 1.00 52.97 94 ASN A C 1
ATOM 719 O O . ASN A 1 94 ? -17.385 10.565 42.817 1.00 52.97 94 ASN A O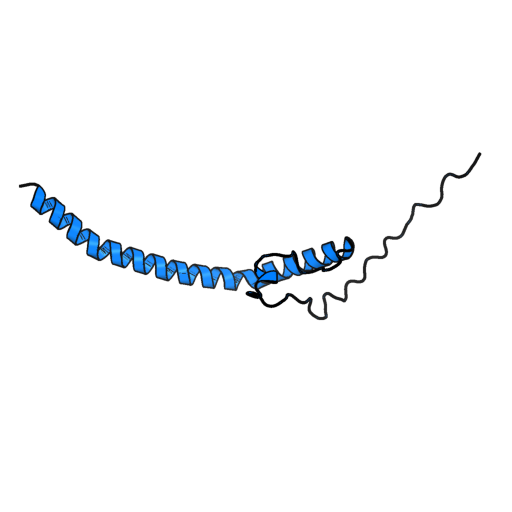 1
ATOM 723 N N . SER A 1 95 ? -15.253 10.785 42.163 1.00 56.38 95 SER A N 1
ATOM 724 C CA . SER A 1 95 ? -14.858 11.653 43.274 1.00 56.38 95 SER A CA 1
ATOM 725 C C . SER A 1 95 ? -14.999 13.104 42.810 1.00 56.38 95 SER A C 1
ATOM 727 O O . SER A 1 95 ? -14.103 13.640 42.156 1.00 56.38 95 SER A O 1
ATOM 729 N N . GLY A 1 96 ? -16.141 13.731 43.084 1.00 50.94 96 GLY A N 1
ATOM 730 C CA . GLY A 1 96 ? -16.301 15.146 42.742 1.00 50.94 96 GLY A CA 1
ATOM 731 C C . GLY A 1 96 ? -17.642 15.809 43.037 1.00 50.94 96 GLY A C 1
ATOM 732 O O . GLY A 1 96 ? -17.711 17.027 42.963 1.00 50.94 96 GLY A O 1
ATOM 733 N N . SER A 1 97 ? -18.696 15.078 43.408 1.00 53.12 97 SER A N 1
ATOM 734 C CA . SER A 1 97 ? -19.959 15.695 43.848 1.00 53.12 97 SER A CA 1
ATOM 735 C C . SER A 1 97 ? -20.063 15.705 45.373 1.00 53.12 97 SER A C 1
ATOM 737 O O . SER A 1 97 ? -20.862 14.968 45.935 1.00 53.12 97 SER A O 1
ATOM 739 N N . SER A 1 98 ? -19.229 16.502 46.050 1.00 56.12 98 SER A N 1
ATOM 740 C CA . SER A 1 98 ? -19.448 16.891 47.456 1.00 56.12 98 SER A CA 1
ATOM 741 C C . SER A 1 98 ? -18.538 18.054 47.883 1.00 56.12 98 SER A C 1
ATOM 743 O O . SER A 1 98 ? -17.636 17.881 48.696 1.00 56.12 98 SER A O 1
ATOM 745 N N . CYS A 1 99 ? -18.765 19.235 47.315 1.00 50.22 99 CYS A N 1
ATOM 746 C CA . CYS A 1 99 ? -18.543 20.573 47.891 1.00 50.22 99 CYS A CA 1
ATOM 747 C C . CYS A 1 99 ? -18.927 21.538 46.750 1.00 50.22 99 CYS A C 1
ATOM 749 O O . CYS A 1 99 ? -18.465 21.374 45.632 1.00 50.22 99 CYS A O 1
ATOM 751 N N . VAL A 1 100 ? -19.866 22.472 46.844 1.00 51.56 100 VAL A N 1
ATOM 752 C CA . VAL A 1 100 ? -20.142 23.422 47.911 1.00 51.56 100 VAL A CA 1
ATOM 753 C C . VAL A 1 100 ? -21.634 23.773 47.813 1.00 51.56 100 VAL A C 1
ATOM 755 O O . VAL A 1 100 ? -22.073 24.425 46.872 1.00 51.56 100 VAL A O 1
ATOM 758 N N . ALA A 1 101 ? -22.422 23.291 48.767 1.00 45.59 101 ALA A N 1
ATOM 759 C CA . ALA A 1 101 ? -23.678 23.905 49.166 1.00 45.59 101 ALA A CA 1
ATOM 760 C C . ALA A 1 101 ? -23.477 24.248 50.641 1.00 45.59 101 ALA A C 1
ATOM 762 O O . ALA A 1 101 ? -23.600 23.375 51.496 1.00 45.59 101 ALA A O 1
ATOM 763 N N . ALA A 1 102 ? -23.038 25.471 50.920 1.00 43.50 102 ALA A N 1
ATOM 764 C CA . ALA A 1 102 ? -23.018 26.028 52.263 1.00 43.50 102 ALA A CA 1
ATOM 765 C C . ALA A 1 102 ? -22.903 27.556 52.182 1.00 43.50 102 ALA A C 1
ATOM 767 O O . ALA A 1 102 ? -21.886 28.055 51.706 1.00 43.50 102 ALA A O 1
ATOM 768 N N . ALA A 1 103 ? -23.942 28.200 52.727 1.00 40.44 103 ALA A N 1
ATOM 769 C CA . 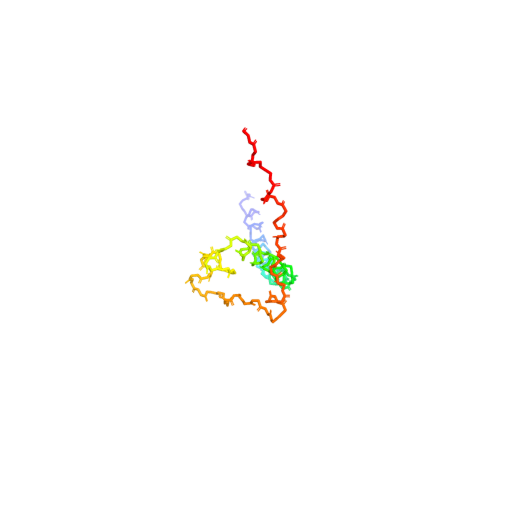ALA A 1 103 ? -24.076 29.598 53.151 1.00 40.44 103 ALA A CA 1
ATOM 770 C C . ALA A 1 103 ? -24.201 30.674 52.062 1.00 40.44 103 ALA A C 1
ATOM 772 O O . ALA A 1 103 ? -23.190 31.032 51.424 1.00 40.44 103 ALA A O 1
#

Foldseek 3Di:
DVVVVVVVVVVVCVVVVVVVVVVVVVVVVVVVVVVVVVCPVVVVVVLLVQQVVCVVVVPPDRSDPPDPCVVVVVDDRDDDPPVSVPPPDPPPPPPDPDDDDDD

Radius of gyration: 28.83 Å; chains: 1; bounding box: 48×43×95 Å

Secondary structure (DSSP, 8-state):
--HHHHHHHHHHHHHHHHHHHHHHHHHHHHHHHHHHHHSHHHHHHHHHHHHHHHHHTT-SSTT----HHHHHT-SPPP---TTTTTS----------------

Sequence (103 aa):
MSGDSAEHIASALSLGFSMGVWLALAIHAIGIEVYLHLTPAATERLRRISYQRQQERGFKNPGSSGLTSDRLGDAERWRPGNGAAAYPPTKRHNSGSSCVAAA

Organism: NCBI:txid1089457